Protein AF-A0A941X6X8-F1 (afdb_monomer)

Sequence (126 aa):
RVVEVGLCKHPTIAHFAASPDGYYYDENKREKGVIEIKSVGTATYAKYFHKIKDNDTLLSTEPKYYYQIMSELMCVEADWCDFIVYNPFEKPSMFIRRIYTDDNTFKKIAERICEADELVNEIINS

Foldseek 3Di:
DKDADAWQAQPPQPPAIAGFRTWDDDPVVRAIETEHEAEDDDVVCVQCVPQPAELVSCCVSPVPVSLNQQSVCRRRVHAWYWYKYAYPVDVVRIDTHIYGHDVVSNVVVSVVSVVVVVVVVVVVVD

Radius of gyration: 16.18 Å; Cα contacts (8 Å, |Δi|>4): 205; chains: 1; bounding box: 35×42×45 Å

Structure (mmCIF, N/CA/C/O backbone):
data_AF-A0A941X6X8-F1
#
_entry.id   AF-A0A941X6X8-F1
#
loop_
_atom_site.group_PDB
_atom_site.id
_atom_site.type_symbol
_atom_site.label_atom_id
_atom_site.label_alt_id
_atom_site.label_comp_id
_atom_site.label_asym_id
_atom_site.label_entity_id
_atom_site.label_seq_id
_atom_site.pdbx_PDB_ins_code
_atom_site.Cartn_x
_atom_site.Cartn_y
_atom_site.Cartn_z
_atom_site.occupancy
_atom_site.B_iso_or_equiv
_atom_site.auth_seq_id
_atom_site.auth_comp_id
_atom_site.auth_asym_id
_atom_site.auth_atom_id
_atom_site.pdbx_PDB_model_num
ATOM 1 N N . ARG A 1 1 ? -8.618 -12.657 -10.450 1.00 82.81 1 ARG A N 1
ATOM 2 C CA . ARG A 1 1 ? -8.870 -11.477 -11.329 1.00 82.81 1 ARG A CA 1
ATOM 3 C C . ARG A 1 1 ? -8.776 -10.234 -10.455 1.00 82.81 1 ARG A C 1
ATOM 5 O O . ARG A 1 1 ? -9.176 -10.343 -9.306 1.00 82.81 1 ARG A O 1
ATOM 12 N N . VAL A 1 2 ? -8.256 -9.112 -10.962 1.00 88.81 2 VAL A N 1
ATOM 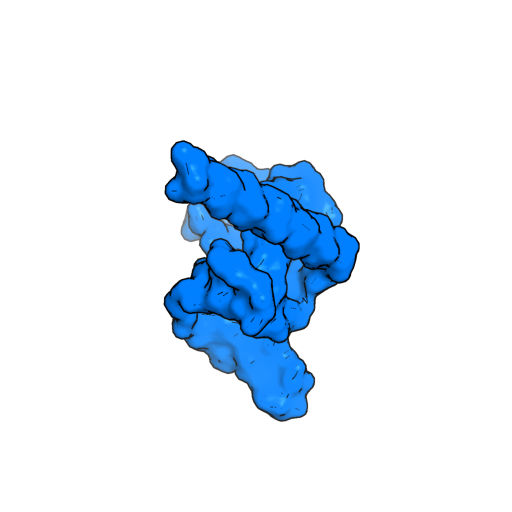13 C CA . VAL A 1 2 ? -8.306 -7.829 -10.236 1.00 88.81 2 VAL A CA 1
ATOM 14 C C . VAL A 1 2 ? -9.659 -7.163 -10.486 1.00 88.81 2 VAL A C 1
ATOM 16 O O . VAL A 1 2 ? -10.142 -7.166 -11.624 1.00 88.81 2 VAL A O 1
ATOM 19 N N . VAL A 1 3 ? -10.279 -6.651 -9.428 1.00 92.50 3 VAL A N 1
ATOM 20 C CA . VAL A 1 3 ? -11.573 -5.960 -9.450 1.00 92.50 3 VAL A CA 1
ATOM 21 C C . VAL A 1 3 ? -11.399 -4.589 -8.802 1.00 92.50 3 VAL A C 1
ATOM 23 O O . VAL A 1 3 ? -10.734 -4.484 -7.774 1.00 92.50 3 VAL A O 1
ATOM 26 N N . GLU A 1 4 ? -11.970 -3.550 -9.406 1.00 93.31 4 GLU A N 1
ATOM 27 C CA . GLU A 1 4 ? -12.027 -2.213 -8.805 1.00 93.31 4 GLU A CA 1
ATOM 28 C C . GLU A 1 4 ? -12.939 -2.216 -7.574 1.00 93.31 4 GLU A C 1
ATOM 30 O O . GLU A 1 4 ? -13.922 -2.962 -7.507 1.00 93.31 4 GLU A O 1
ATOM 35 N N . VAL A 1 5 ? -12.628 -1.368 -6.601 1.00 93.06 5 VAL A N 1
ATOM 36 C CA . VAL A 1 5 ? -13.401 -1.238 -5.366 1.00 93.06 5 VAL A CA 1
ATOM 37 C C . VAL A 1 5 ? -13.489 0.229 -4.958 1.00 93.06 5 VAL A C 1
ATOM 39 O O . VAL A 1 5 ? -12.657 1.046 -5.339 1.00 93.06 5 VAL A O 1
ATOM 42 N N . GLY A 1 6 ? -14.551 0.578 -4.233 1.00 94.31 6 GLY A N 1
ATOM 43 C CA . GLY A 1 6 ? -14.683 1.893 -3.615 1.00 94.31 6 GLY A CA 1
ATOM 44 C C . GLY A 1 6 ? -13.995 1.956 -2.250 1.00 94.31 6 GLY A C 1
ATOM 45 O O . GLY A 1 6 ? -13.045 1.235 -1.962 1.00 94.31 6 GLY A O 1
ATOM 46 N N . LEU A 1 7 ? -14.536 2.796 -1.370 1.00 97.12 7 LEU A N 1
ATOM 47 C CA . LEU A 1 7 ? -14.049 2.939 -0.003 1.00 97.12 7 LEU A CA 1
ATOM 48 C C . LEU A 1 7 ? -14.344 1.681 0.840 1.00 97.12 7 LEU A C 1
ATOM 50 O O . LEU A 1 7 ? -15.502 1.367 1.124 1.00 97.12 7 LEU A O 1
ATOM 54 N N . CYS A 1 8 ? -13.294 1.007 1.295 1.00 97.56 8 CYS A N 1
ATOM 55 C CA . CYS A 1 8 ? -13.324 -0.143 2.193 1.00 97.56 8 CYS A CA 1
ATOM 56 C C . CYS A 1 8 ? -13.193 0.321 3.644 1.00 97.56 8 CYS A C 1
ATOM 58 O O . CYS A 1 8 ? -12.155 0.847 4.039 1.00 97.56 8 CYS A O 1
ATOM 60 N N . LYS A 1 9 ? -14.235 0.124 4.454 1.00 98.25 9 LYS A N 1
ATOM 61 C CA . LYS A 1 9 ? -14.188 0.417 5.893 1.00 98.25 9 LYS A CA 1
ATOM 62 C C . LYS A 1 9 ? -13.452 -0.689 6.636 1.00 98.25 9 LYS A C 1
ATOM 64 O O . LYS A 1 9 ? -13.646 -1.860 6.321 1.00 98.25 9 LYS A O 1
ATOM 69 N N . HIS A 1 10 ? -12.681 -0.315 7.650 1.00 97.94 10 HIS A N 1
ATOM 70 C CA . HIS A 1 10 ? -12.097 -1.275 8.570 1.00 97.94 10 HIS A CA 1
ATOM 71 C C . HIS A 1 10 ? -13.210 -2.081 9.266 1.00 97.94 10 HIS A C 1
ATOM 73 O O . HIS A 1 10 ? -14.226 -1.496 9.654 1.00 97.94 10 HIS A O 1
ATOM 79 N N . PRO A 1 11 ? -13.050 -3.406 9.448 1.00 97.12 11 PRO A N 1
ATOM 80 C CA . PRO A 1 11 ? -14.115 -4.264 9.977 1.00 97.12 11 PRO A CA 1
ATOM 81 C C . PRO A 1 11 ? -14.558 -3.895 11.402 1.00 97.12 11 PRO A C 1
ATOM 83 O O . PRO A 1 11 ? -15.724 -4.070 11.746 1.00 97.12 11 PRO A O 1
ATOM 86 N N . THR A 1 12 ? -13.634 -3.398 12.233 1.00 96.94 12 THR A N 1
ATOM 87 C CA . THR A 1 12 ? -13.887 -3.121 13.662 1.00 96.94 12 THR A CA 1
ATOM 88 C C . THR A 1 12 ? -13.568 -1.701 14.149 1.00 96.94 12 THR A C 1
ATOM 90 O O . THR A 1 12 ? -14.239 -1.227 15.060 1.00 96.94 12 THR A O 1
ATOM 93 N N . ILE A 1 13 ? -12.570 -1.010 13.587 1.00 96.81 13 ILE A N 1
ATOM 94 C CA . ILE A 1 13 ? -12.174 0.346 13.992 1.00 96.81 13 ILE A CA 1
ATOM 95 C C . ILE A 1 13 ? -13.105 1.366 13.328 1.00 96.81 13 ILE A C 1
ATOM 97 O O . ILE A 1 13 ? -13.189 1.444 12.100 1.00 96.81 13 ILE A O 1
ATOM 101 N N . ALA A 1 14 ? -13.808 2.151 14.144 1.00 94.44 14 ALA A N 1
ATOM 102 C CA . ALA A 1 14 ? -14.694 3.206 13.665 1.00 94.44 14 ALA A CA 1
ATOM 103 C C . ALA A 1 14 ? -13.913 4.306 12.929 1.00 94.44 14 ALA A C 1
ATOM 105 O O . ALA A 1 14 ? -12.744 4.552 13.204 1.00 94.44 14 ALA A O 1
ATOM 106 N N . HIS A 1 15 ? -14.574 4.947 11.961 1.00 95.31 15 HIS A N 1
ATOM 107 C CA . HIS A 1 15 ? -14.035 6.072 11.180 1.00 95.31 15 HIS A CA 1
ATOM 108 C C . HIS A 1 15 ? -12.707 5.795 10.452 1.00 95.31 15 HIS A C 1
ATOM 110 O O . HIS A 1 15 ? -12.072 6.718 9.946 1.00 95.31 15 HIS A O 1
ATOM 116 N N . PHE A 1 16 ? -12.337 4.519 10.309 1.00 97.94 16 PHE A N 1
ATOM 117 C CA . PHE A 1 16 ? -11.178 4.087 9.549 1.00 97.94 16 PHE A CA 1
ATOM 118 C C . PHE A 1 16 ? -11.600 3.393 8.259 1.00 97.94 16 PHE A C 1
ATOM 120 O O . PHE A 1 16 ? -12.383 2.441 8.267 1.00 97.94 16 PHE A O 1
ATOM 127 N N . ALA A 1 17 ? -11.094 3.883 7.133 1.00 98.00 17 ALA A N 1
ATOM 128 C CA . ALA A 1 17 ? -11.343 3.302 5.828 1.00 98.00 17 ALA A CA 1
ATOM 129 C C . ALA A 1 17 ? -10.187 3.599 4.866 1.00 98.00 17 ALA A C 1
ATOM 131 O O . ALA A 1 17 ? -9.464 4.581 5.039 1.00 98.00 17 ALA A O 1
ATOM 132 N N . ALA A 1 18 ? -10.058 2.777 3.831 1.00 98.00 18 ALA A N 1
ATOM 133 C CA . ALA A 1 18 ? -9.068 2.916 2.771 1.00 98.00 18 ALA A CA 1
ATOM 134 C C . ALA A 1 18 ? -9.697 2.631 1.400 1.00 98.00 18 ALA A C 1
ATOM 136 O O . ALA A 1 18 ? -10.727 1.971 1.314 1.00 98.00 18 ALA A O 1
ATOM 137 N N . SER A 1 19 ? -9.101 3.137 0.322 1.00 97.31 19 SER A N 1
ATOM 138 C CA . SER A 1 19 ? -9.644 3.021 -1.037 1.00 97.31 19 SER A CA 1
ATOM 139 C C . SER A 1 19 ? -8.552 2.527 -1.988 1.00 97.31 19 SER A C 1
A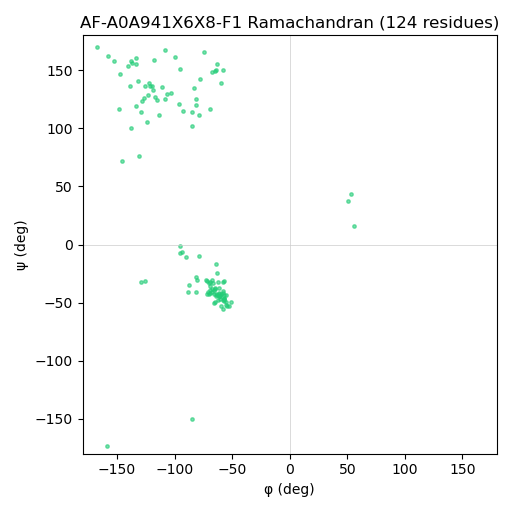TOM 141 O O . SER A 1 19 ? -7.995 3.353 -2.709 1.00 97.31 19 SER A O 1
ATOM 143 N N . PRO A 1 20 ? -8.211 1.226 -1.965 1.00 97.69 20 PRO A N 1
ATOM 144 C CA . PRO A 1 20 ? -7.184 0.696 -2.855 1.00 97.69 20 PRO A CA 1
ATOM 145 C C . PRO A 1 20 ? -7.637 0.792 -4.316 1.00 97.69 20 PRO A C 1
ATOM 147 O O . PRO A 1 20 ? -8.826 0.647 -4.611 1.00 97.69 20 PRO A O 1
ATOM 150 N N . ASP A 1 21 ? -6.688 0.959 -5.239 1.00 98.06 21 ASP A N 1
ATOM 151 C CA . ASP A 1 21 ? -6.980 1.028 -6.680 1.00 98.06 21 ASP A CA 1
ATOM 152 C C . ASP A 1 21 ? -7.594 -0.272 -7.223 1.00 98.06 21 ASP A C 1
ATOM 154 O O . ASP A 1 21 ? -8.298 -0.285 -8.236 1.00 98.06 21 ASP A O 1
ATOM 158 N N . GLY A 1 22 ? -7.335 -1.393 -6.552 1.00 96.94 22 GLY A N 1
ATOM 159 C CA . GLY A 1 22 ? -7.966 -2.655 -6.883 1.00 96.94 22 GLY A CA 1
ATOM 160 C C . GLY A 1 22 ? -7.773 -3.728 -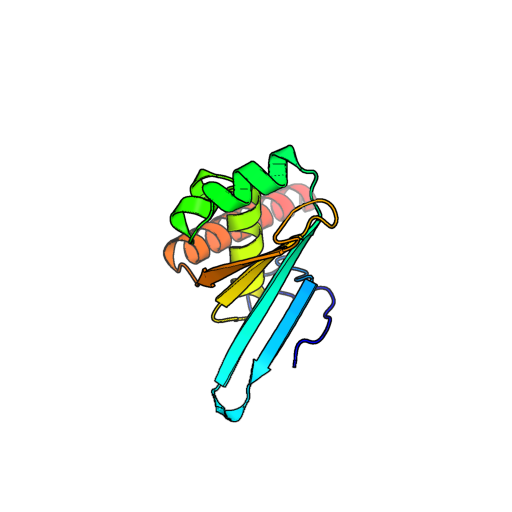5.830 1.00 96.94 22 GLY A C 1
ATOM 161 O O . GLY A 1 22 ? -6.974 -3.624 -4.902 1.00 96.94 22 GLY A O 1
ATOM 162 N N . TYR A 1 23 ? -8.520 -4.804 -6.018 1.00 93.06 23 TYR A N 1
ATOM 163 C CA . TYR A 1 23 ? -8.568 -5.939 -5.122 1.00 93.06 23 TYR A CA 1
ATOM 164 C C . TYR A 1 23 ? -8.419 -7.252 -5.895 1.00 93.06 23 TYR A C 1
ATOM 166 O O . TYR A 1 23 ? -8.976 -7.425 -6.983 1.00 93.06 23 TYR A O 1
ATOM 174 N N . TYR A 1 24 ? -7.674 -8.192 -5.323 1.00 94.50 24 TYR A N 1
ATOM 175 C CA . TYR A 1 24 ? -7.487 -9.548 -5.814 1.00 94.50 24 TYR A CA 1
ATOM 176 C C . TYR A 1 24 ? -7.980 -10.555 -4.777 1.00 94.50 24 TYR A C 1
ATOM 178 O O . TYR A 1 24 ? -7.660 -10.461 -3.594 1.00 94.50 24 TYR A O 1
ATOM 186 N N . TYR A 1 25 ? -8.703 -11.568 -5.251 1.00 93.06 25 TYR A N 1
ATOM 187 C CA . TYR A 1 25 ? -9.101 -12.711 -4.441 1.00 93.06 25 TYR A CA 1
ATOM 188 C C . TYR A 1 25 ? -8.974 -14.008 -5.220 1.00 93.06 25 TYR A C 1
ATOM 190 O O . TYR A 1 25 ? -9.410 -14.089 -6.376 1.00 93.06 25 TYR A O 1
ATOM 198 N N . ASP A 1 26 ? -8.429 -15.020 -4.556 1.00 91.50 26 ASP A N 1
ATOM 199 C CA . ASP A 1 26 ? -8.471 -16.412 -4.984 1.00 91.50 26 ASP A CA 1
ATOM 200 C C . ASP A 1 26 ? -9.087 -17.256 -3.866 1.00 91.50 26 ASP A C 1
ATOM 202 O O . ASP A 1 26 ? -8.455 -17.526 -2.844 1.00 91.50 26 ASP A O 1
ATOM 206 N N . GLU A 1 27 ? -10.335 -17.674 -4.073 1.00 88.25 27 GLU A N 1
ATOM 207 C CA . GLU A 1 27 ? -11.098 -18.472 -3.112 1.00 88.25 27 GLU A CA 1
ATOM 208 C C . GLU A 1 27 ? -10.436 -19.828 -2.826 1.00 88.25 27 GLU A C 1
ATOM 210 O O . GLU A 1 27 ? -10.395 -20.266 -1.677 1.00 88.25 27 GLU A O 1
ATOM 215 N N . ASN A 1 28 ? -9.838 -20.464 -3.840 1.00 92.25 28 ASN A N 1
ATOM 216 C CA . ASN A 1 28 ? -9.218 -21.781 -3.685 1.00 92.25 28 ASN A CA 1
ATOM 217 C C . ASN A 1 28 ? -7.950 -21.709 -2.831 1.00 92.25 28 ASN A C 1
ATOM 219 O O . ASN A 1 28 ? -7.652 -22.633 -2.075 1.00 92.25 28 ASN A O 1
ATOM 223 N N . LYS A 1 29 ? -7.196 -20.615 -2.961 1.00 90.44 29 LYS A N 1
ATOM 224 C CA . LYS A 1 29 ? -5.970 -20.379 -2.185 1.00 90.44 29 LYS A CA 1
ATOM 225 C C . LYS A 1 29 ? -6.222 -19.650 -0.875 1.00 90.44 29 LYS A C 1
ATOM 227 O O . LYS A 1 29 ? -5.308 -19.568 -0.061 1.00 90.44 29 LYS A O 1
ATOM 232 N N . ARG A 1 30 ? -7.440 -19.131 -0.682 1.00 90.88 30 ARG A N 1
ATOM 233 C CA . ARG A 1 30 ? -7.789 -18.200 0.398 1.00 90.88 30 ARG A CA 1
ATOM 234 C C . ARG A 1 30 ? -6.812 -17.024 0.462 1.00 90.88 30 ARG A C 1
ATOM 236 O O . ARG A 1 30 ? -6.452 -16.587 1.545 1.00 90.88 30 ARG A O 1
ATOM 243 N N . GLU A 1 31 ? -6.383 -16.559 -0.706 1.00 93.38 31 GLU A N 1
ATOM 244 C CA . GLU A 1 31 ? -5.389 -15.498 -0.849 1.00 93.38 31 GLU A CA 1
ATOM 245 C C . GLU A 1 31 ? -6.094 -14.197 -1.210 1.00 93.38 31 GLU A C 1
ATOM 247 O O . GLU A 1 31 ? -6.911 -14.149 -2.142 1.00 93.38 31 GLU A O 1
ATOM 252 N N . LYS A 1 32 ? -5.750 -13.143 -0.476 1.00 96.00 32 LYS A N 1
ATOM 253 C CA . LYS A 1 32 ? -6.349 -11.828 -0.601 1.00 96.00 32 LYS A CA 1
ATOM 254 C C . LYS A 1 32 ? -5.259 -10.785 -0.816 1.00 96.00 32 LYS A C 1
ATOM 256 O O . LYS A 1 32 ? -4.322 -10.686 -0.036 1.00 96.00 32 LYS A O 1
ATOM 261 N N . GLY A 1 33 ? -5.377 -9.999 -1.879 1.00 97.50 33 GLY A N 1
ATOM 262 C CA . GLY A 1 33 ? -4.398 -8.973 -2.225 1.00 97.50 33 GLY A CA 1
ATOM 263 C C . GLY A 1 33 ? -5.059 -7.651 -2.578 1.00 97.50 33 GLY A C 1
ATOM 264 O O . GLY A 1 33 ? -6.204 -7.623 -3.028 1.00 97.50 33 GLY A O 1
ATOM 265 N N . VAL A 1 34 ? -4.333 -6.554 -2.412 1.00 98.00 34 VAL A N 1
ATOM 266 C CA . VAL A 1 34 ? -4.727 -5.236 -2.928 1.00 98.00 34 VAL A CA 1
ATOM 267 C C . VAL A 1 34 ? -3.707 -4.731 -3.941 1.00 98.00 34 VAL A C 1
ATOM 269 O O . VAL A 1 34 ? -2.571 -5.202 -3.999 1.00 98.00 34 VAL A O 1
ATOM 272 N N . ILE A 1 35 ? -4.138 -3.807 -4.788 1.00 98.12 35 ILE A N 1
ATOM 273 C CA . ILE A 1 35 ? -3.316 -3.166 -5.808 1.00 98.12 35 ILE A CA 1
ATOM 274 C C . ILE A 1 35 ? -3.281 -1.676 -5.502 1.00 98.12 35 ILE A C 1
ATOM 276 O O . ILE A 1 35 ? -4.338 -1.086 -5.289 1.00 98.12 35 ILE A O 1
ATOM 280 N N . GLU A 1 36 ? -2.086 -1.091 -5.539 1.00 98.56 36 GLU A N 1
ATOM 281 C CA . GLU A 1 36 ? -1.890 0.344 -5.335 1.00 98.56 36 GLU A CA 1
ATOM 282 C C . GLU A 1 36 ? -0.948 0.909 -6.402 1.00 98.56 36 GLU A C 1
ATOM 284 O O . GLU A 1 36 ? 0.209 0.495 -6.512 1.00 98.56 36 GLU A O 1
ATOM 289 N N . ILE A 1 37 ? -1.432 1.852 -7.208 1.00 98.44 37 ILE A N 1
ATOM 290 C CA . ILE A 1 37 ? -0.801 2.325 -8.440 1.00 98.44 37 ILE A CA 1
ATOM 291 C C . ILE A 1 37 ? -0.400 3.791 -8.308 1.00 98.44 37 ILE A C 1
ATOM 293 O O . ILE A 1 37 ? -1.209 4.695 -8.121 1.00 98.44 37 ILE A O 1
ATOM 297 N N . LYS A 1 38 ? 0.882 4.074 -8.539 1.00 98.44 38 LYS A N 1
ATOM 298 C CA . LYS A 1 38 ? 1.405 5.441 -8.626 1.00 98.44 38 LYS A CA 1
ATOM 299 C C . LYS A 1 38 ? 1.892 5.736 -10.040 1.00 98.44 38 LYS A C 1
ATOM 301 O O . LYS A 1 38 ? 2.922 5.224 -10.480 1.00 98.44 38 LYS A O 1
ATOM 306 N N . SER A 1 39 ? 1.179 6.621 -10.733 1.00 98.25 39 SER A N 1
ATOM 307 C CA . SER A 1 39 ? 1.634 7.208 -11.999 1.00 98.25 39 SER A CA 1
ATOM 308 C C . SER A 1 39 ? 2.531 8.411 -11.711 1.00 98.25 39 SER A C 1
ATOM 310 O O . SER A 1 39 ? 2.076 9.398 -11.134 1.00 98.25 39 SER A O 1
ATOM 312 N N . VAL A 1 40 ? 3.817 8.329 -12.063 1.00 98.38 40 VAL A N 1
ATOM 313 C CA . VAL A 1 40 ? 4.827 9.319 -11.643 1.00 98.38 40 VAL A CA 1
ATOM 314 C C . VAL A 1 40 ? 5.717 9.781 -12.799 1.00 98.38 40 VAL A C 1
ATOM 316 O O . VAL A 1 40 ? 5.851 9.099 -13.809 1.00 98.38 40 VAL A O 1
ATOM 319 N N . GLY A 1 41 ? 6.370 10.938 -12.641 1.00 98.50 41 GLY A N 1
ATOM 320 C CA . GLY A 1 41 ? 7.363 11.435 -13.602 1.00 98.50 41 GLY A CA 1
ATOM 321 C C . GLY A 1 41 ? 8.708 10.693 -13.543 1.00 98.50 41 GLY A C 1
ATOM 322 O O . GLY A 1 41 ? 9.010 10.001 -12.571 1.00 98.50 41 GLY A O 1
ATOM 323 N N . THR A 1 42 ? 9.551 10.886 -14.564 1.00 98.19 42 THR A N 1
ATOM 324 C CA . THR A 1 42 ? 10.834 10.177 -14.784 1.00 98.19 42 THR A CA 1
ATOM 325 C C . THR A 1 42 ? 11.773 10.168 -13.580 1.00 98.19 42 THR A C 1
ATOM 327 O O . THR A 1 42 ? 12.229 9.103 -13.166 1.00 98.19 42 THR A O 1
ATOM 330 N N . ALA A 1 43 ? 12.026 11.323 -12.955 1.00 98.19 43 ALA A N 1
ATOM 331 C CA . ALA A 1 43 ? 12.938 11.397 -11.810 1.00 98.19 43 ALA A CA 1
ATOM 332 C C . ALA A 1 43 ? 12.449 10.542 -10.624 1.00 98.19 43 ALA A C 1
ATOM 334 O O . ALA A 1 43 ? 13.223 9.811 -10.002 1.00 98.19 43 ALA A O 1
ATOM 335 N N . THR A 1 44 ? 11.146 10.595 -10.345 1.00 98.50 44 THR A N 1
ATOM 336 C CA . THR A 1 44 ? 10.508 9.813 -9.282 1.00 98.50 44 THR A CA 1
ATOM 337 C C . THR A 1 44 ? 10.476 8.330 -9.628 1.00 98.50 44 THR A C 1
ATOM 339 O O . THR A 1 44 ? 10.803 7.506 -8.776 1.00 98.50 44 THR A O 1
ATOM 342 N N . TYR A 1 45 ? 10.154 7.986 -10.879 1.00 98.62 45 TYR A N 1
ATOM 343 C CA . TYR A 1 45 ? 10.185 6.609 -11.359 1.00 98.62 45 TYR A CA 1
ATOM 344 C C . TYR A 1 45 ? 11.564 5.985 -11.137 1.00 98.62 45 TYR A C 1
ATOM 346 O O . TYR A 1 45 ? 11.674 4.946 -10.487 1.00 98.62 45 TYR A O 1
ATOM 354 N N . ALA A 1 46 ? 12.627 6.658 -11.592 1.00 98.12 46 ALA A N 1
ATOM 355 C CA . ALA A 1 46 ? 13.996 6.191 -11.420 1.00 98.12 46 ALA A CA 1
ATOM 356 C C . ALA A 1 46 ? 14.364 6.052 -9.933 1.00 98.12 46 ALA A C 1
ATOM 358 O O . ALA A 1 46 ? 14.918 5.023 -9.540 1.00 98.12 46 ALA A O 1
ATOM 359 N N . LYS A 1 47 ? 14.012 7.032 -9.083 1.00 98.44 47 LYS A N 1
ATOM 360 C CA . LYS A 1 47 ? 14.212 6.943 -7.624 1.00 98.44 47 LYS A CA 1
ATOM 361 C C . LYS A 1 47 ? 13.555 5.679 -7.065 1.00 98.44 47 LYS A C 1
ATOM 363 O O . LYS A 1 47 ? 14.219 4.909 -6.373 1.00 98.44 47 LYS A O 1
ATOM 368 N N . TYR A 1 48 ? 12.272 5.468 -7.346 1.00 98.56 48 TYR A N 1
ATOM 369 C CA . TYR A 1 48 ? 11.504 4.368 -6.765 1.00 98.56 48 TYR A CA 1
ATOM 370 C C . TYR A 1 48 ? 11.965 3.015 -7.298 1.00 98.56 48 TYR A C 1
ATOM 372 O O . TYR A 1 48 ? 12.166 2.095 -6.511 1.00 98.56 48 TYR A O 1
ATOM 380 N N . PHE A 1 49 ? 12.235 2.910 -8.601 1.00 98.12 49 PHE A N 1
ATOM 381 C CA . PHE A 1 49 ? 12.712 1.680 -9.230 1.00 98.12 49 PHE A CA 1
ATOM 382 C C . PHE A 1 49 ? 13.984 1.145 -8.556 1.00 98.12 49 PHE A C 1
ATOM 384 O O . PHE A 1 49 ? 14.099 -0.060 -8.291 1.00 98.12 49 PHE A O 1
ATOM 391 N N . HIS A 1 50 ? 14.928 2.042 -8.250 1.00 98.00 50 HIS A N 1
ATOM 392 C CA . HIS A 1 50 ? 16.210 1.692 -7.641 1.00 98.00 50 HIS A CA 1
ATOM 393 C C . HIS A 1 50 ? 16.125 1.509 -6.129 1.00 98.00 50 HIS A C 1
ATOM 395 O O . HIS A 1 50 ? 16.746 0.579 -5.619 1.00 98.00 50 HIS A O 1
ATOM 401 N N . LYS A 1 51 ? 15.379 2.365 -5.422 1.00 98.50 51 LYS A N 1
ATOM 402 C CA . LYS A 1 51 ? 15.370 2.371 -3.955 1.00 98.50 51 LYS A CA 1
ATOM 403 C C . LYS A 1 51 ? 14.359 1.414 -3.339 1.00 98.50 51 LYS A C 1
ATOM 405 O O . LYS A 1 51 ? 14.675 0.845 -2.311 1.00 98.50 51 LYS A O 1
ATOM 410 N N . ILE A 1 52 ? 13.190 1.220 -3.949 1.00 98.62 52 ILE A N 1
ATOM 411 C CA . ILE A 1 52 ? 12.089 0.453 -3.352 1.00 98.62 52 ILE A CA 1
ATOM 412 C C . ILE A 1 52 ? 12.126 -0.991 -3.858 1.00 98.62 52 ILE A C 1
ATOM 414 O O . ILE A 1 52 ? 12.042 -1.252 -5.067 1.00 98.62 52 ILE A O 1
ATOM 418 N N . LYS A 1 53 ? 12.261 -1.931 -2.922 1.00 98.19 53 LYS A N 1
ATOM 419 C CA . LYS A 1 53 ? 12.378 -3.378 -3.156 1.00 98.19 53 LYS A CA 1
ATOM 420 C C . LYS A 1 53 ? 11.395 -4.199 -2.318 1.00 98.19 53 LYS A C 1
ATOM 422 O O . LYS A 1 53 ? 10.931 -5.223 -2.805 1.00 98.19 53 LYS A O 1
ATOM 427 N N . ASP A 1 54 ? 11.070 -3.727 -1.122 1.00 98.56 54 ASP A N 1
ATOM 428 C CA . ASP A 1 54 ? 10.340 -4.431 -0.064 1.00 98.56 54 ASP A CA 1
ATOM 429 C C . ASP A 1 54 ? 9.713 -3.422 0.924 1.00 98.56 54 ASP A C 1
ATOM 431 O O . ASP A 1 54 ? 9.756 -2.208 0.697 1.00 98.56 54 ASP A O 1
ATOM 435 N N . ASN A 1 55 ? 9.133 -3.925 2.018 1.00 98.56 55 ASN A N 1
ATOM 436 C CA . ASN A 1 55 ? 8.538 -3.132 3.095 1.00 98.56 55 ASN A CA 1
ATOM 437 C C . ASN A 1 55 ? 9.500 -2.070 3.656 1.00 98.56 55 ASN A C 1
ATOM 439 O O . ASN A 1 55 ? 9.153 -0.888 3.689 1.00 98.56 55 ASN A O 1
ATOM 443 N N . ASP A 1 56 ? 10.711 -2.466 4.056 1.00 98.56 56 ASP A N 1
ATOM 444 C CA . ASP A 1 56 ? 11.667 -1.590 4.748 1.00 98.56 56 ASP A CA 1
ATOM 445 C C . ASP A 1 56 ? 12.156 -0.455 3.846 1.00 98.56 56 ASP A C 1
ATOM 447 O O . ASP A 1 56 ? 12.253 0.718 4.235 1.00 98.56 56 ASP A O 1
ATOM 451 N N . THR A 1 57 ? 12.452 -0.792 2.594 1.00 98.75 57 THR A N 1
ATOM 452 C CA . THR A 1 57 ? 12.885 0.193 1.608 1.00 98.75 57 THR A CA 1
ATOM 453 C C . THR A 1 57 ? 11.746 1.104 1.157 1.00 98.75 57 THR A C 1
ATOM 455 O O . THR A 1 57 ? 11.996 2.283 0.884 1.00 98.75 57 THR A O 1
ATOM 458 N N . LEU A 1 58 ? 10.498 0.622 1.129 1.00 98.75 58 LEU A N 1
ATOM 459 C CA . LEU A 1 58 ? 9.327 1.471 0.911 1.00 98.75 58 LEU A CA 1
ATOM 460 C C . LEU A 1 58 ? 9.130 2.443 2.079 1.00 98.75 58 LEU A C 1
ATOM 462 O O . LEU A 1 58 ? 9.038 3.646 1.842 1.00 98.75 58 LEU A O 1
ATOM 466 N N . LEU A 1 59 ? 9.132 1.949 3.320 1.00 98.62 59 LEU A N 1
ATOM 467 C CA . LEU A 1 59 ? 8.983 2.763 4.528 1.00 98.62 59 LEU A CA 1
ATOM 468 C C . LEU A 1 59 ? 10.051 3.859 4.610 1.00 98.62 59 LEU A C 1
ATOM 470 O O . LEU A 1 59 ? 9.732 5.018 4.865 1.00 98.62 59 LEU A O 1
ATOM 474 N N . SER A 1 60 ? 11.315 3.520 4.357 1.00 98.56 60 SER A N 1
ATOM 475 C CA . SER A 1 60 ? 12.408 4.498 4.407 1.00 98.56 60 SER A CA 1
ATOM 476 C C . SER A 1 60 ? 12.411 5.480 3.227 1.00 98.56 60 SER A C 1
ATOM 478 O O . SER A 1 60 ? 12.839 6.624 3.386 1.00 98.56 60 SER A O 1
ATOM 480 N N . THR A 1 61 ? 11.939 5.075 2.041 1.00 98.50 61 THR A N 1
ATOM 481 C CA . THR A 1 61 ? 11.973 5.923 0.832 1.00 98.50 61 THR A CA 1
ATOM 482 C C . THR A 1 61 ? 10.736 6.809 0.682 1.00 98.50 61 THR A C 1
ATOM 484 O O . THR A 1 61 ? 10.868 7.959 0.252 1.00 98.50 61 THR A O 1
ATOM 487 N N . GLU A 1 62 ? 9.552 6.271 0.983 1.00 98.50 62 GLU A N 1
ATOM 488 C CA . GLU A 1 62 ? 8.235 6.905 0.854 1.00 98.50 62 GLU A CA 1
ATOM 489 C C . GLU A 1 62 ? 7.294 6.435 1.982 1.00 98.50 62 GLU A C 1
ATOM 491 O O . GLU A 1 62 ? 6.331 5.699 1.736 1.00 98.50 62 GLU A O 1
ATOM 496 N N . PRO A 1 63 ? 7.521 6.889 3.229 1.00 98.44 63 PRO A N 1
ATOM 497 C CA . PRO A 1 63 ? 6.746 6.445 4.390 1.00 98.44 63 PRO A CA 1
ATOM 498 C C . PRO A 1 63 ? 5.241 6.686 4.224 1.00 98.44 63 PRO A C 1
ATOM 500 O O . PRO A 1 63 ? 4.433 5.887 4.685 1.00 98.44 63 PRO A O 1
ATOM 503 N N . LYS A 1 64 ? 4.846 7.745 3.504 1.00 98.38 64 LYS A N 1
ATOM 504 C CA . LYS A 1 64 ? 3.435 8.028 3.203 1.00 98.38 64 LYS A CA 1
ATOM 505 C C . LYS A 1 64 ? 2.738 6.879 2.465 1.00 98.38 64 LYS A C 1
ATOM 507 O O . LYS A 1 64 ? 1.605 6.558 2.796 1.00 98.38 64 LYS A O 1
ATOM 512 N N . TYR A 1 65 ? 3.406 6.251 1.494 1.00 98.62 65 TYR A N 1
ATOM 513 C CA . TYR A 1 65 ? 2.822 5.156 0.717 1.00 98.62 65 TYR A CA 1
ATOM 514 C C . TYR A 1 65 ? 2.897 3.844 1.485 1.00 98.62 65 TYR A C 1
ATOM 516 O O . TYR A 1 65 ? 1.989 3.034 1.367 1.00 98.62 65 TYR A O 1
ATOM 524 N N . TYR A 1 66 ? 3.916 3.668 2.331 1.00 98.88 66 TYR A N 1
ATOM 525 C CA . TYR A 1 66 ? 3.948 2.550 3.266 1.00 98.88 66 TYR A CA 1
ATOM 526 C C . TYR A 1 66 ? 2.724 2.551 4.188 1.00 98.88 66 TYR A C 1
ATOM 528 O O . TYR A 1 66 ? 1.975 1.581 4.206 1.00 98.88 66 TYR A O 1
ATOM 536 N N . TYR A 1 67 ? 2.469 3.652 4.905 1.00 98.69 67 TYR A N 1
ATOM 537 C CA . TYR A 1 67 ? 1.328 3.727 5.824 1.00 98.69 67 TYR A CA 1
ATOM 538 C C . TYR A 1 67 ? -0.027 3.715 5.102 1.00 98.69 67 TYR A C 1
ATOM 540 O O . TYR A 1 67 ? -0.991 3.175 5.647 1.00 98.69 67 TYR A O 1
ATOM 548 N N . GLN A 1 68 ? -0.098 4.246 3.873 1.00 98.69 68 GLN A N 1
ATOM 549 C CA . GLN A 1 68 ? -1.278 4.099 3.018 1.00 98.69 68 GLN A CA 1
ATOM 550 C C . GLN A 1 68 ? -1.562 2.613 2.741 1.00 98.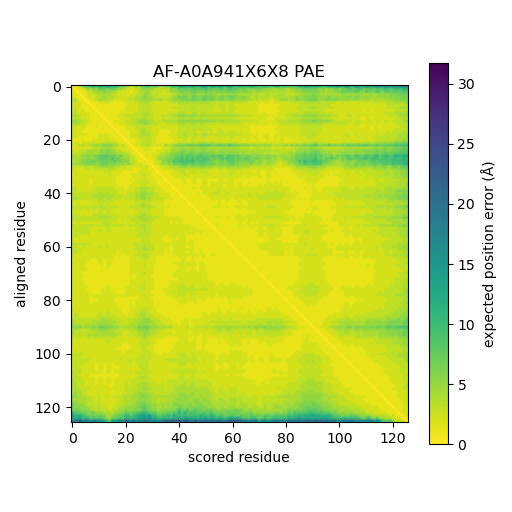69 68 GLN A C 1
ATOM 552 O O . GLN A 1 68 ? -2.648 2.133 3.053 1.00 98.69 68 GLN A O 1
ATOM 557 N N . ILE A 1 69 ? -0.564 1.869 2.255 1.00 98.75 69 ILE A N 1
ATOM 558 C CA . ILE A 1 69 ? -0.696 0.438 1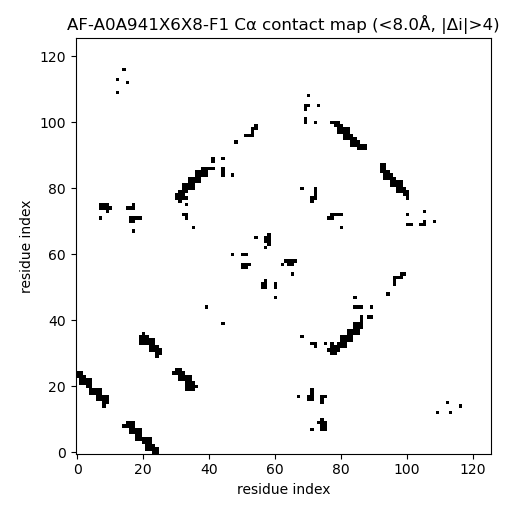.961 1.00 98.75 69 ILE A CA 1
ATOM 559 C C . ILE A 1 69 ? -1.027 -0.361 3.223 1.00 98.75 69 ILE A C 1
ATOM 561 O O . ILE A 1 69 ? -1.920 -1.199 3.192 1.00 98.75 69 ILE A O 1
ATOM 565 N N . MET A 1 70 ? -0.366 -0.092 4.354 1.00 98.81 70 MET A N 1
ATOM 566 C CA . MET A 1 70 ? -0.691 -0.768 5.617 1.00 98.81 70 MET A CA 1
ATOM 567 C C . MET A 1 70 ? -2.158 -0.553 6.007 1.00 98.81 70 MET A C 1
ATOM 569 O O . MET A 1 70 ? -2.825 -1.494 6.426 1.00 98.81 70 MET A O 1
ATOM 573 N N . SER A 1 71 ? -2.686 0.654 5.798 1.00 98.56 71 SER A N 1
ATOM 574 C CA . SER A 1 71 ? -4.098 0.956 6.048 1.00 98.56 71 SER A CA 1
ATOM 575 C C . SER A 1 71 ? -5.039 0.198 5.108 1.00 98.56 71 SER A C 1
ATOM 577 O O . SER A 1 71 ? -6.077 -0.291 5.549 1.00 98.56 71 SER A O 1
ATOM 579 N N . GLU A 1 72 ? -4.681 0.059 3.830 1.00 98.56 72 GLU A N 1
ATOM 580 C CA . GLU A 1 72 ? -5.443 -0.734 2.855 1.00 98.56 72 GLU A CA 1
ATOM 581 C C . GLU A 1 72 ? -5.456 -2.219 3.222 1.00 98.56 72 GLU A C 1
ATOM 583 O O . GLU A 1 72 ? -6.523 -2.833 3.224 1.00 98.56 72 GLU A O 1
ATOM 588 N N . LEU A 1 73 ? -4.304 -2.777 3.609 1.00 98.56 73 LEU A N 1
ATOM 589 C CA . LEU A 1 73 ? -4.197 -4.160 4.074 1.00 98.56 73 LEU A CA 1
ATOM 590 C C . LEU A 1 73 ? -5.068 -4.411 5.310 1.00 98.56 73 LEU A C 1
ATOM 592 O O . LEU A 1 73 ? -5.766 -5.420 5.355 1.00 98.56 73 LEU A O 1
ATOM 596 N N . MET A 1 74 ? -5.088 -3.478 6.270 1.00 98.50 74 MET A N 1
ATOM 597 C CA . MET A 1 74 ? -5.956 -3.561 7.453 1.00 98.50 74 MET A CA 1
ATOM 598 C C . MET A 1 74 ? -7.441 -3.477 7.088 1.00 98.50 74 MET A C 1
ATOM 600 O O . MET A 1 74 ? -8.235 -4.304 7.526 1.00 98.50 74 MET A O 1
ATOM 604 N N . CYS A 1 75 ? -7.835 -2.489 6.279 1.00 98.19 75 CYS A N 1
ATOM 605 C CA . CYS A 1 75 ? -9.246 -2.259 5.962 1.00 98.19 75 CYS A CA 1
ATOM 606 C C . CYS A 1 75 ? -9.844 -3.362 5.089 1.00 98.19 75 CYS A C 1
ATOM 608 O O . CYS A 1 75 ? -11.032 -3.656 5.183 1.00 98.19 75 CYS A O 1
ATOM 610 N N . VAL A 1 76 ? -9.026 -3.949 4.218 1.00 96.75 76 VAL A N 1
ATOM 611 C CA . VAL A 1 76 ? -9.445 -5.013 3.310 1.00 96.75 76 VAL A CA 1
ATOM 612 C C . VAL A 1 76 ? -9.141 -6.388 3.894 1.00 96.75 76 VAL A C 1
ATOM 614 O O . VAL A 1 76 ? -9.590 -7.365 3.322 1.00 96.75 76 VAL A O 1
ATOM 617 N N . GLU A 1 77 ? -8.444 -6.514 5.022 1.00 96.62 77 GLU A N 1
ATOM 618 C CA . GLU A 1 77 ? -7.988 -7.806 5.567 1.00 96.62 77 GLU A CA 1
ATOM 619 C C . GLU A 1 77 ? -7.200 -8.620 4.520 1.00 96.62 77 GLU A C 1
ATOM 621 O O . GLU A 1 77 ? -7.453 -9.806 4.309 1.00 96.62 77 GLU A O 1
ATOM 626 N N . ALA A 1 78 ? -6.312 -7.946 3.784 1.00 97.31 78 ALA A N 1
ATOM 627 C CA . ALA A 1 78 ? -5.515 -8.542 2.715 1.00 97.31 78 ALA A CA 1
ATOM 628 C C . ALA A 1 78 ? -4.127 -8.979 3.205 1.00 97.31 78 ALA A C 1
ATOM 630 O O . ALA A 1 78 ? -3.544 -8.365 4.096 1.00 97.31 78 ALA A O 1
ATOM 631 N N . ASP A 1 79 ? -3.581 -10.013 2.567 1.00 97.69 79 ASP A N 1
ATOM 632 C CA . ASP A 1 79 ? -2.295 -10.628 2.908 1.00 97.69 79 ASP A CA 1
ATOM 633 C C . ASP A 1 79 ? -1.102 -9.850 2.328 1.00 97.69 79 ASP A C 1
ATOM 635 O O . ASP A 1 79 ? 0.017 -9.898 2.846 1.00 97.69 79 ASP A O 1
ATOM 639 N N . TRP A 1 80 ? -1.320 -9.150 1.212 1.00 98.44 80 TRP A N 1
ATOM 640 C CA . TRP A 1 80 ? -0.287 -8.391 0.511 1.00 98.44 80 TRP A CA 1
ATOM 641 C C . TRP A 1 80 ? -0.863 -7.284 -0.371 1.00 98.44 80 TRP A C 1
ATOM 643 O O . TRP A 1 80 ? -2.036 -7.281 -0.743 1.00 98.44 80 TRP A O 1
ATOM 653 N N . CYS A 1 81 ? -0.001 -6.338 -0.730 1.00 98.69 81 CYS A N 1
ATOM 654 C CA . CYS A 1 81 ? -0.262 -5.293 -1.706 1.00 98.69 81 CYS A CA 1
ATOM 655 C C . CYS A 1 81 ? 0.786 -5.361 -2.815 1.00 98.69 81 CYS A C 1
ATOM 657 O O . CYS A 1 81 ? 1.986 -5.368 -2.537 1.00 98.69 81 CYS A O 1
ATOM 659 N N . ASP A 1 82 ? 0.354 -5.390 -4.072 1.00 98.62 82 ASP A N 1
ATOM 660 C CA . ASP A 1 82 ? 1.253 -5.124 -5.191 1.00 98.62 82 ASP A CA 1
ATOM 661 C C . ASP A 1 82 ? 1.326 -3.605 -5.396 1.00 98.62 82 ASP A C 1
ATOM 663 O O . ASP A 1 82 ? 0.424 -2.990 -5.966 1.00 98.62 82 ASP A O 1
ATOM 667 N N . PHE A 1 83 ? 2.424 -3.003 -4.928 1.00 98.75 83 PHE A N 1
ATOM 668 C CA . PHE A 1 83 ? 2.741 -1.597 -5.154 1.00 98.75 83 PHE A CA 1
ATOM 669 C C . PHE A 1 83 ? 3.305 -1.425 -6.563 1.00 98.75 83 PHE A C 1
ATOM 671 O O . PHE A 1 83 ? 4.412 -1.882 -6.881 1.00 98.75 83 PHE A O 1
ATOM 678 N N . ILE A 1 84 ? 2.532 -0.767 -7.415 1.00 98.62 84 ILE A N 1
ATOM 679 C CA . ILE A 1 84 ? 2.819 -0.575 -8.829 1.00 98.62 84 ILE A CA 1
ATOM 680 C C . ILE A 1 84 ? 3.239 0.869 -9.054 1.00 98.62 84 ILE A C 1
ATOM 682 O O . ILE A 1 84 ? 2.542 1.811 -8.690 1.00 98.62 84 ILE A O 1
ATOM 686 N N . VAL A 1 85 ? 4.366 1.058 -9.730 1.00 98.62 85 VAL A N 1
ATOM 687 C CA . VAL A 1 85 ? 4.782 2.380 -10.197 1.00 98.62 85 VAL A CA 1
ATOM 688 C C . VAL A 1 85 ? 4.829 2.356 -11.713 1.00 98.62 85 VAL A C 1
ATOM 690 O O . VAL A 1 85 ? 5.484 1.498 -12.307 1.00 98.62 85 VAL A O 1
ATOM 693 N N . TYR A 1 86 ? 4.137 3.309 -12.329 1.00 98.69 86 TYR A N 1
ATOM 694 C CA . TYR A 1 86 ? 3.980 3.413 -13.773 1.00 98.69 86 TYR A CA 1
ATOM 695 C C . TYR A 1 86 ? 4.498 4.756 -14.290 1.00 98.69 86 TYR A C 1
ATOM 697 O O . TYR A 1 86 ? 4.237 5.814 -13.714 1.00 98.69 86 TYR A O 1
ATOM 705 N N . ASN A 1 87 ? 5.228 4.704 -15.400 1.00 98.50 87 ASN A N 1
ATOM 706 C CA . ASN A 1 87 ? 5.579 5.857 -16.212 1.00 98.50 87 ASN A CA 1
ATOM 707 C C . ASN A 1 87 ? 5.678 5.420 -17.691 1.00 98.50 87 ASN A C 1
ATOM 709 O O . ASN A 1 87 ? 6.559 4.623 -18.027 1.00 98.50 87 ASN A O 1
ATOM 713 N N . PRO A 1 88 ? 4.831 5.947 -18.597 1.00 98.12 88 PRO A N 1
ATOM 714 C CA . PRO A 1 88 ? 4.826 5.553 -20.009 1.00 98.12 88 PRO A CA 1
ATOM 715 C C . PRO A 1 88 ? 6.117 5.902 -20.768 1.00 98.12 88 PRO A C 1
ATOM 717 O O . PRO A 1 88 ? 6.339 5.369 -21.853 1.00 98.12 88 PRO A O 1
ATOM 720 N N . PHE A 1 89 ? 6.958 6.789 -20.228 1.00 97.81 89 PHE A N 1
ATOM 721 C CA . PHE A 1 89 ? 8.184 7.261 -20.878 1.00 97.81 89 PHE A CA 1
ATOM 722 C C . PHE A 1 89 ? 9.441 6.469 -20.481 1.00 97.81 89 PHE A C 1
ATOM 724 O O . PHE A 1 89 ? 10.502 6.678 -21.068 1.00 97.81 89 PHE A O 1
ATOM 731 N N . GLU A 1 90 ? 9.337 5.553 -19.516 1.00 97.81 90 GLU A N 1
ATOM 732 C CA . GLU A 1 90 ? 10.461 4.767 -18.993 1.00 97.81 90 GLU A CA 1
ATOM 733 C C . GLU A 1 90 ? 10.514 3.355 -19.589 1.00 97.81 90 GLU A C 1
ATOM 735 O O . GLU A 1 90 ? 9.528 2.835 -20.118 1.00 97.81 90 GLU A O 1
ATOM 740 N N . LYS A 1 91 ? 11.681 2.702 -19.493 1.00 96.00 91 LYS A N 1
ATOM 741 C CA . LYS A 1 91 ? 11.866 1.291 -19.873 1.00 96.00 91 LYS A CA 1
ATOM 742 C C . LYS A 1 91 ? 12.557 0.514 -18.741 1.00 96.00 91 LYS A C 1
ATOM 744 O O . LYS A 1 91 ? 13.731 0.767 -18.486 1.00 96.00 91 LYS A O 1
ATOM 749 N N . PRO A 1 92 ? 11.877 -0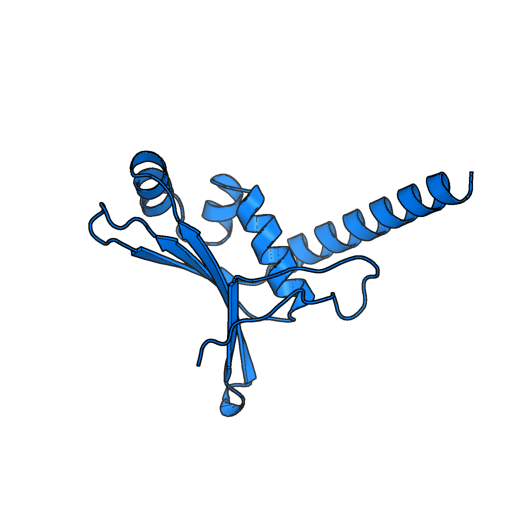.452 -18.092 1.00 96.94 92 PRO A N 1
ATOM 750 C CA . PRO A 1 92 ? 10.466 -0.808 -18.286 1.00 96.94 92 PRO A CA 1
ATOM 751 C C . PRO A 1 92 ? 9.539 0.361 -17.917 1.00 96.94 92 PRO A C 1
ATOM 753 O O . PRO A 1 92 ? 9.930 1.200 -17.113 1.00 96.94 92 PRO A O 1
ATOM 756 N N . SER A 1 93 ? 8.329 0.413 -18.481 1.00 97.88 93 SER A N 1
ATOM 757 C CA . SER A 1 93 ? 7.341 1.474 -18.193 1.00 97.88 93 SER A CA 1
ATOM 758 C C . SER A 1 93 ? 6.605 1.268 -16.869 1.00 97.88 93 SER A C 1
ATOM 760 O O . SER A 1 93 ? 5.843 2.119 -16.422 1.00 97.88 93 SER A O 1
ATOM 762 N N . MET A 1 94 ? 6.780 0.099 -16.260 1.00 98.00 94 MET A N 1
ATOM 763 C CA . MET A 1 94 ? 6.159 -0.283 -15.005 1.00 98.00 94 MET A CA 1
ATOM 764 C C . MET A 1 94 ? 7.098 -1.192 -14.226 1.00 98.00 94 MET A C 1
ATOM 766 O O . MET A 1 94 ? 7.786 -2.035 -14.808 1.00 98.00 94 MET A O 1
ATOM 770 N N . PHE A 1 95 ? 7.055 -1.084 -12.905 1.00 98.31 95 PHE A N 1
ATOM 771 C CA . PHE A 1 95 ? 7.548 -2.131 -12.025 1.00 98.31 95 PHE A CA 1
ATOM 772 C C . PHE A 1 95 ? 6.581 -2.353 -10.866 1.00 98.31 95 PHE A C 1
ATOM 774 O O . PHE A 1 95 ? 5.824 -1.461 -10.491 1.00 98.31 95 PHE A O 1
ATOM 781 N N . ILE A 1 96 ? 6.641 -3.558 -10.307 1.00 98.50 96 ILE A N 1
ATOM 782 C CA . ILE A 1 96 ? 5.797 -3.999 -9.199 1.00 98.50 96 ILE A CA 1
ATOM 783 C C . ILE A 1 96 ? 6.705 -4.417 -8.044 1.00 98.50 96 ILE A C 1
ATOM 785 O O . ILE A 1 96 ? 7.753 -5.041 -8.269 1.00 98.50 96 ILE A O 1
ATOM 789 N N . ARG A 1 97 ? 6.328 -4.052 -6.820 1.00 98.44 97 ARG A N 1
ATOM 790 C CA . ARG A 1 97 ? 6.930 -4.540 -5.575 1.00 98.44 97 ARG A CA 1
ATOM 791 C C . ARG A 1 97 ? 5.821 -5.039 -4.668 1.00 98.44 97 ARG A C 1
ATOM 793 O O . ARG A 1 97 ? 4.903 -4.287 -4.365 1.00 98.44 97 ARG A O 1
ATOM 800 N N . ARG A 1 98 ? 5.918 -6.295 -4.246 1.00 98.62 98 ARG A N 1
ATOM 801 C CA . ARG A 1 98 ? 4.966 -6.868 -3.303 1.00 98.62 98 ARG A CA 1
ATOM 802 C C . ARG A 1 98 ? 5.342 -6.466 -1.884 1.00 98.62 98 ARG A C 1
ATOM 804 O O . ARG A 1 98 ? 6.476 -6.689 -1.466 1.00 98.62 98 ARG A O 1
ATOM 811 N N . ILE A 1 99 ? 4.386 -5.875 -1.187 1.00 98.75 99 ILE A N 1
ATOM 812 C CA . ILE A 1 99 ? 4.468 -5.423 0.197 1.00 98.75 99 ILE A CA 1
ATOM 813 C C . ILE A 1 99 ? 3.558 -6.323 1.027 1.00 98.75 99 ILE A C 1
ATOM 815 O O . ILE A 1 99 ? 2.440 -6.618 0.612 1.00 98.75 99 ILE A O 1
ATOM 819 N N . TYR A 1 100 ? 4.036 -6.770 2.181 1.00 98.69 100 TYR A N 1
ATOM 820 C CA . TYR A 1 100 ? 3.305 -7.684 3.062 1.00 98.69 100 TYR A CA 1
ATOM 821 C C . TYR A 1 100 ? 2.815 -6.974 4.319 1.00 98.69 100 TYR A C 1
ATOM 823 O O . TYR A 1 100 ? 3.247 -5.857 4.609 1.00 98.69 100 TYR A O 1
ATOM 831 N N . THR A 1 101 ? 1.927 -7.625 5.062 1.00 98.44 101 THR A N 1
ATOM 832 C CA . THR A 1 101 ? 1.458 -7.141 6.362 1.00 98.44 101 THR A CA 1
ATOM 833 C C . THR A 1 101 ? 2.613 -6.937 7.351 1.00 98.44 101 THR A C 1
ATOM 835 O O . THR A 1 101 ? 3.632 -7.628 7.310 1.00 98.44 101 THR A O 1
ATOM 838 N N . ASP A 1 102 ? 2.443 -5.977 8.259 1.00 98.50 102 ASP A N 1
ATOM 839 C CA . ASP A 1 102 ? 3.347 -5.733 9.384 1.00 98.50 102 ASP A CA 1
ATOM 840 C C . ASP A 1 102 ? 2.516 -5.442 10.636 1.00 98.50 102 ASP A C 1
ATOM 842 O O . ASP A 1 102 ? 2.036 -4.323 10.845 1.00 98.50 102 ASP A O 1
ATOM 846 N N . ASP A 1 103 ? 2.377 -6.458 11.486 1.00 98.31 103 ASP A N 1
ATOM 847 C CA . ASP A 1 103 ? 1.558 -6.413 12.699 1.00 98.31 103 ASP A CA 1
ATOM 848 C C . ASP A 1 103 ? 1.982 -5.296 13.665 1.00 98.31 103 ASP A C 1
ATOM 850 O O . ASP A 1 103 ? 1.143 -4.699 14.346 1.00 98.31 103 ASP A O 1
ATOM 854 N N . ASN A 1 104 ? 3.278 -4.959 13.713 1.00 98.31 104 ASN A N 1
ATOM 855 C CA . ASN A 1 104 ? 3.758 -3.876 14.570 1.00 98.31 104 ASN A CA 1
ATOM 856 C C . ASN A 1 104 ? 3.282 -2.521 14.054 1.00 98.31 104 ASN A C 1
ATOM 858 O O . ASN A 1 104 ? 2.939 -1.640 14.847 1.00 98.31 104 ASN A O 1
ATOM 862 N N . THR A 1 105 ? 3.268 -2.338 12.734 1.00 98.44 105 THR A N 1
ATOM 863 C CA . THR A 1 105 ? 2.722 -1.125 12.128 1.00 98.44 105 THR A CA 1
ATOM 864 C C . THR A 1 105 ? 1.202 -1.086 12.257 1.00 98.44 105 THR A C 1
ATOM 866 O O . THR A 1 105 ? 0.669 -0.035 12.609 1.00 98.44 105 THR A O 1
ATOM 869 N N . PHE A 1 106 ? 0.506 -2.211 12.073 1.00 98.56 106 PHE A N 1
ATOM 870 C CA . PHE A 1 106 ? -0.948 -2.286 12.249 1.00 98.56 106 PHE A CA 1
ATOM 871 C C . PHE A 1 106 ? -1.373 -1.861 13.649 1.00 98.56 106 PHE A C 1
ATOM 873 O O . PHE A 1 106 ? -2.261 -1.021 13.797 1.00 98.56 106 PHE A O 1
ATOM 880 N N . LYS A 1 107 ? -0.687 -2.373 14.676 1.00 98.50 107 LYS A N 1
ATOM 881 C CA . LYS A 1 107 ? -0.942 -1.987 16.064 1.00 98.50 107 LYS A CA 1
ATOM 882 C C . LYS A 1 107 ? -0.793 -0.477 16.267 1.00 98.50 107 LYS A C 1
ATOM 884 O O . LYS A 1 107 ? -1.681 0.148 16.836 1.00 98.50 107 LYS A O 1
ATOM 889 N N . LYS A 1 108 ? 0.285 0.118 15.747 1.00 98.31 108 LYS A N 1
ATOM 890 C CA . LYS A 1 108 ? 0.528 1.566 15.856 1.00 98.31 108 LYS A CA 1
ATOM 891 C C . LYS A 1 108 ? -0.531 2.390 15.127 1.00 98.31 108 LYS A C 1
ATOM 893 O O . LYS A 1 108 ? -0.960 3.406 15.656 1.00 98.31 108 LYS A O 1
ATOM 898 N N . ILE A 1 109 ? -0.941 1.985 13.923 1.00 98.38 109 ILE A N 1
ATOM 899 C CA . ILE A 1 109 ? -1.999 2.685 13.180 1.00 98.38 109 ILE A CA 1
ATOM 900 C C . ILE A 1 109 ? -3.307 2.633 13.974 1.00 98.38 109 ILE A C 1
ATOM 902 O O . ILE A 1 109 ? -3.927 3.674 14.171 1.00 98.38 109 ILE A O 1
ATOM 906 N N . ALA A 1 110 ? -3.693 1.454 14.472 1.00 98.19 110 ALA A N 1
ATOM 907 C CA . ALA A 1 110 ? -4.909 1.288 15.262 1.00 98.19 110 ALA A CA 1
ATOM 908 C C . ALA A 1 110 ? -4.909 2.177 16.516 1.00 98.19 110 ALA A C 1
ATOM 910 O O . ALA A 1 110 ? -5.875 2.900 16.743 1.00 98.19 110 ALA A O 1
ATOM 911 N N . GLU A 1 111 ? -3.811 2.185 17.280 1.00 98.06 111 GLU A N 1
ATOM 912 C CA . GLU A 1 111 ? -3.641 3.058 18.452 1.00 98.06 111 GLU A CA 1
ATOM 913 C C . GLU A 1 111 ? -3.836 4.536 18.082 1.00 98.06 111 GLU A C 1
ATOM 915 O O . GLU A 1 111 ? -4.637 5.230 18.703 1.00 98.06 111 GLU A O 1
ATOM 920 N N . ARG A 1 112 ? -3.175 5.007 17.016 1.00 97.81 112 ARG A N 1
ATOM 921 C CA . ARG A 1 112 ? -3.258 6.413 16.586 1.00 97.81 112 ARG A CA 1
ATOM 922 C C . ARG A 1 112 ? -4.632 6.823 16.077 1.00 97.81 112 ARG A C 1
ATOM 924 O O . ARG A 1 112 ? -5.007 7.979 16.245 1.00 97.81 112 ARG A O 1
ATOM 931 N N . ILE A 1 113 ? -5.362 5.915 15.440 1.00 97.25 113 ILE A N 1
ATOM 932 C CA . ILE A 1 113 ? -6.718 6.199 14.966 1.00 97.25 113 ILE A CA 1
ATOM 933 C C . ILE A 1 113 ? -7.684 6.298 16.142 1.00 97.25 113 ILE A C 1
ATOM 935 O O . ILE A 1 113 ? -8.483 7.227 16.168 1.00 97.25 113 ILE A O 1
ATOM 939 N N . CYS A 1 114 ? -7.582 5.402 17.127 1.00 95.75 114 CYS A N 1
ATOM 940 C CA . CYS A 1 114 ? -8.395 5.489 18.339 1.00 95.75 114 CYS A CA 1
ATOM 941 C C . CYS A 1 114 ? -8.126 6.794 19.105 1.00 95.75 114 CYS A C 1
ATOM 943 O O .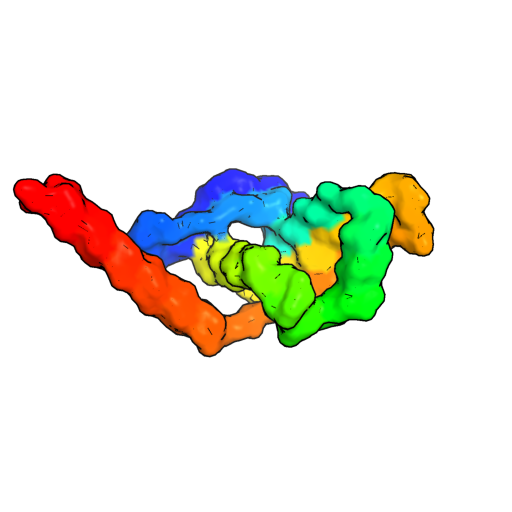 CYS A 1 114 ? -9.072 7.501 19.433 1.00 95.75 114 CYS A O 1
ATOM 945 N N . GLU A 1 115 ? -6.852 7.161 19.306 1.00 97.06 115 GLU A N 1
ATOM 946 C CA . GLU A 1 115 ? -6.473 8.443 19.927 1.00 97.06 115 GLU A CA 1
ATOM 947 C C . GLU A 1 115 ? -7.054 9.644 19.159 1.00 97.06 115 GLU A C 1
ATOM 949 O O . GLU A 1 115 ? -7.565 10.593 19.753 1.00 97.06 115 GLU A O 1
ATOM 954 N N . ALA A 1 116 ? -6.985 9.620 17.825 1.00 96.50 116 ALA A N 1
ATOM 955 C CA . ALA A 1 116 ? -7.536 10.688 16.999 1.00 96.50 116 ALA A CA 1
ATOM 956 C C . ALA A 1 116 ? -9.066 10.777 17.114 1.00 96.50 116 ALA A C 1
ATOM 958 O O . ALA A 1 116 ? -9.606 11.882 17.146 1.00 96.50 116 ALA A O 1
ATOM 959 N N . ASP A 1 117 ? -9.756 9.639 17.191 1.00 95.00 117 ASP A N 1
ATOM 960 C CA . ASP A 1 117 ? -11.211 9.597 17.333 1.00 95.00 117 ASP A CA 1
ATOM 961 C C . ASP A 1 117 ? -11.673 10.136 18.693 1.00 95.00 117 ASP A C 1
ATOM 963 O O . ASP A 1 117 ? -12.630 10.907 18.764 1.00 95.00 117 ASP A O 1
ATOM 967 N N . GLU A 1 118 ? -10.957 9.805 19.770 1.00 95.31 118 GLU A N 1
ATOM 968 C CA . GLU A 1 118 ? -11.195 10.365 21.106 1.00 95.31 118 GLU A CA 1
ATOM 969 C C . GLU A 1 118 ? -11.092 11.896 21.089 1.00 95.31 118 GLU A C 1
ATOM 971 O O . GLU A 1 118 ? -12.023 12.580 21.516 1.00 95.31 118 GLU A O 1
ATOM 976 N N . LEU A 1 119 ? -10.027 12.441 20.492 1.00 96.50 119 LEU A N 1
ATOM 977 C CA . LEU A 1 119 ? -9.836 13.890 20.363 1.00 96.50 119 LEU A CA 1
ATOM 978 C C . LEU A 1 119 ? -10.944 14.562 19.540 1.00 96.50 119 LEU A C 1
ATOM 980 O O . LEU A 1 119 ? -11.418 15.643 19.891 1.00 96.50 119 LEU A O 1
ATOM 984 N N . VAL A 1 120 ? -11.375 13.941 18.438 1.00 95.94 120 VAL A N 1
ATOM 985 C CA . VAL A 1 120 ? -12.483 14.460 17.621 1.00 95.94 120 VAL A CA 1
ATOM 986 C C . VAL A 1 120 ? -13.781 14.487 18.429 1.00 95.94 120 VAL A C 1
ATOM 988 O O . VAL A 1 120 ? -14.503 15.484 18.392 1.00 95.94 120 VAL A O 1
ATOM 991 N N . ASN A 1 121 ? -14.064 13.432 19.193 1.00 93.81 121 ASN A N 1
ATOM 992 C CA . ASN A 1 121 ? -15.251 13.361 20.039 1.00 93.81 121 ASN A CA 1
ATOM 993 C C . ASN A 1 121 ? -15.224 14.401 21.16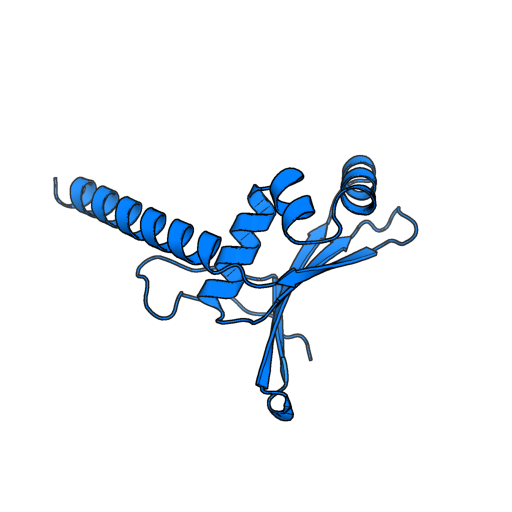7 1.00 93.81 121 ASN A C 1
ATOM 995 O O . ASN A 1 121 ? -16.266 14.979 21.473 1.00 93.81 121 ASN A O 1
ATOM 999 N N . GLU A 1 122 ? -14.064 14.682 21.761 1.00 95.50 122 GLU A N 1
ATOM 1000 C CA . GLU A 1 122 ? -13.920 15.757 22.751 1.00 95.50 122 GLU A CA 1
ATOM 1001 C C . GLU A 1 122 ? -14.263 17.128 22.153 1.00 95.50 122 GLU A C 1
ATOM 1003 O O . GLU A 1 122 ? -15.019 17.880 22.761 1.00 95.50 122 GLU A O 1
ATOM 1008 N N . ILE A 1 123 ? -13.780 17.427 20.942 1.00 95.44 123 ILE A N 1
ATOM 1009 C CA . ILE A 1 123 ? -14.037 18.705 20.252 1.00 95.44 123 ILE A CA 1
ATOM 1010 C C . ILE A 1 123 ? -15.508 18.850 19.841 1.00 95.44 123 ILE A C 1
ATOM 1012 O O . ILE A 1 123 ? -16.063 19.943 19.890 1.00 95.44 123 ILE A O 1
ATOM 1016 N N . ILE A 1 124 ? -16.149 17.769 19.391 1.00 93.06 124 ILE A N 1
ATOM 1017 C CA . ILE A 1 124 ? -17.557 17.812 18.965 1.00 93.06 124 ILE A CA 1
ATOM 1018 C C . ILE A 1 124 ? -18.498 18.000 20.164 1.00 93.06 124 ILE A C 1
ATOM 1020 O O . ILE A 1 124 ? -19.552 18.618 20.017 1.00 93.06 124 ILE A O 1
ATOM 1024 N N . ASN A 1 125 ? -18.136 17.456 21.329 1.00 88.88 125 ASN A N 1
ATOM 1025 C CA . ASN A 1 125 ? -18.966 17.498 22.536 1.00 88.88 125 ASN A CA 1
ATOM 1026 C C . ASN A 1 125 ? -18.6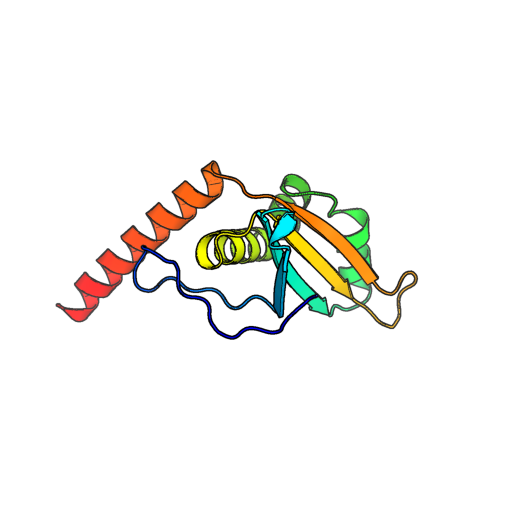18 18.651 23.499 1.00 88.88 125 ASN A C 1
ATOM 1028 O O . ASN A 1 125 ? -19.266 18.764 24.543 1.00 88.88 125 ASN A O 1
ATOM 1032 N N . SER A 1 126 ? -17.615 19.476 23.179 1.00 75.94 126 SER A N 1
ATOM 1033 C CA . SER A 1 126 ? -17.270 20.709 23.907 1.00 75.94 126 SER A CA 1
ATOM 1034 C C . SER A 1 126 ? -18.123 21.895 23.471 1.00 75.94 126 SER A C 1
ATOM 1036 O O . SER A 1 126 ? -18.563 22.659 24.358 1.00 75.94 126 SER A O 1
#

Nearest PDB structures (foldseek):
  3syy-assembly1_A  TM=8.216E-01  e=1.797E-08  Laribacter hongkongensis HLHK9
  3sz4-assembly1_A  TM=8.126E-01  e=2.742E-07  Laribacter hongkongensis HLHK9
  5mv0-assembly1_A  TM=4.967E-01  e=2.417E-01  CAS virus
  3l0a-assembly1_A  TM=3.519E-01  e=4.625E-01  Agathobacter rectalis ATCC 33656
  4ft4-assembly1_B  TM=3.245E-01  e=4.480E+00  Zea mays

Secondary structure (DSSP, 8-state):
-EE----EE-SSSTT-EE--SEEEEETTTTEEEEEEEEE--HHHHHHHHHH-SSHHHHHHH-HHHHHHHHHHHHHHT-SEEEEEEE-TTSSSSEEEEEEE--HHHHHHHHHHHHHHHHHHHHHHH-

pLDDT: mean 96.82, std 3.22, range [75.94, 98.88]

Solvent-accessible surface area (backbone atoms only — not comparable to full-atom values): 6993 Å² total; per-residue (Å²): 106,80,42,77,57,66,80,33,54,29,88,81,54,79,100,40,65,28,63,43,70,21,37,34,61,39,81,92,74,71,44,37,34,34,30,42,77,44,82,47,56,70,73,57,45,56,51,45,67,73,58,43,69,40,58,68,36,28,38,75,74,42,45,71,58,38,56,49,50,53,44,31,30,58,22,64,70,27,61,32,32,43,42,32,43,36,30,91,89,47,90,72,37,59,52,75,34,67,32,64,74,50,72,71,57,51,52,53,51,53,53,53,50,52,55,51,50,53,54,50,52,53,64,75,75,106

Mean predicted aligned error: 2.87 Å